Protein AF-A0A316ELN3-F1 (afdb_monomer_lite)

Foldseek 3Di:
DDQDDDPQLVVQAFDFPVPDRPPQWAFDDWDQDPQRWIKTWIAGPVSRFIWIFTGHDPPDGTGIHGDDD

Secondary structure (DSSP, 8-state):
---PPPHHHHHHTTSBTTSPPPTTEEEEEEEE-TTS-EEEEEEETTT--EEEEEE-SSS---EEEE---

Radius of gyration: 11.73 Å; chains: 1; bounding box: 27×22×31 Å

pLDDT: mean 83.33, std 11.89, range [45.75, 93.88]

Structure (mmCIF, N/CA/C/O backbone):
data_AF-A0A316ELN3-F1
#
_entry.id   AF-A0A316ELN3-F1
#
loop_
_atom_site.gro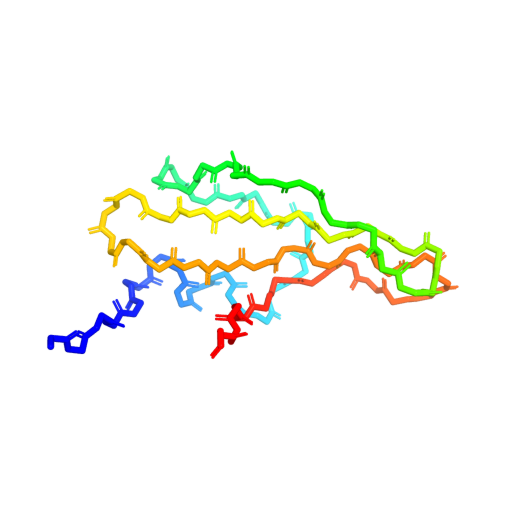up_PDB
_atom_si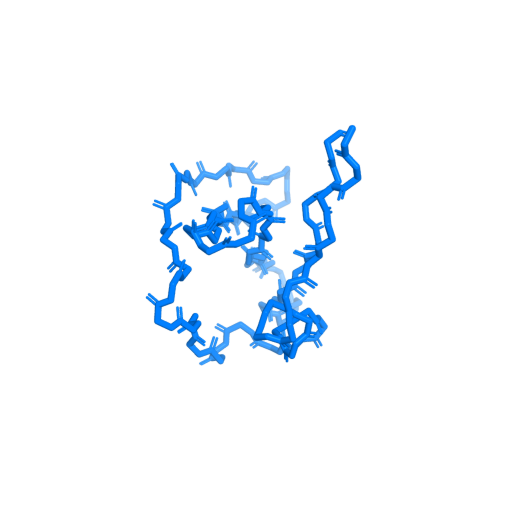te.id
_atom_site.type_symbol
_atom_site.label_atom_id
_atom_site.label_alt_id
_atom_site.label_comp_id
_atom_site.label_asym_id
_atom_site.label_entity_id
_atom_site.label_seq_id
_atom_site.pdbx_PDB_ins_code
_atom_site.Cartn_x
_atom_site.Cartn_y
_atom_site.Cartn_z
_atom_site.occupancy
_atom_site.B_iso_or_equiv
_atom_site.auth_seq_id
_atom_site.auth_comp_id
_atom_site.auth_asym_id
_atom_site.auth_atom_id
_atom_site.pdbx_PDB_model_num
ATOM 1 N N . MET A 1 1 ? -12.771 15.854 9.383 1.00 45.75 1 MET A N 1
ATOM 2 C CA . MET A 1 1 ? -12.098 14.799 10.175 1.00 45.75 1 MET A CA 1
ATOM 3 C C . MET A 1 1 ? -10.781 14.451 9.499 1.00 45.75 1 MET A C 1
ATOM 5 O O . MET A 1 1 ? -10.799 13.794 8.464 1.00 45.75 1 MET A O 1
ATOM 9 N N . SER A 1 2 ? -9.655 14.925 10.029 1.00 56.03 2 SER A N 1
ATOM 10 C CA . SER A 1 2 ? -8.331 14.602 9.488 1.00 56.03 2 SER A CA 1
ATOM 11 C C . SER A 1 2 ? -8.039 13.122 9.732 1.00 56.03 2 SER A C 1
ATOM 13 O O . SER A 1 2 ? -7.874 12.693 10.873 1.00 56.03 2 SER A O 1
ATOM 15 N N . ARG A 1 3 ? -8.036 12.304 8.675 1.00 67.44 3 ARG A N 1
ATOM 16 C CA . ARG A 1 3 ? -7.588 10.912 8.781 1.00 67.44 3 ARG A CA 1
ATOM 17 C C . ARG A 1 3 ? -6.063 10.913 8.772 1.00 67.44 3 ARG A C 1
ATOM 19 O O . ARG A 1 3 ? -5.459 11.132 7.729 1.00 67.44 3 ARG A O 1
ATOM 26 N N . HIS A 1 4 ? -5.451 10.661 9.922 1.00 80.06 4 HIS A N 1
ATOM 27 C CA . HIS A 1 4 ? -4.004 10.491 10.019 1.00 80.06 4 HIS A CA 1
ATOM 28 C C . HIS A 1 4 ? -3.611 9.020 9.801 1.00 80.06 4 HIS A C 1
ATOM 30 O O . HIS A 1 4 ? -4.353 8.119 10.210 1.00 80.06 4 HIS A O 1
ATOM 36 N N . PRO A 1 5 ? -2.467 8.743 9.151 1.00 83.19 5 PRO A N 1
ATOM 37 C CA . PRO A 1 5 ? -1.939 7.388 9.047 1.00 83.19 5 PRO A CA 1
ATOM 38 C C . PRO A 1 5 ? -1.578 6.839 10.426 1.00 83.19 5 PRO A C 1
ATOM 40 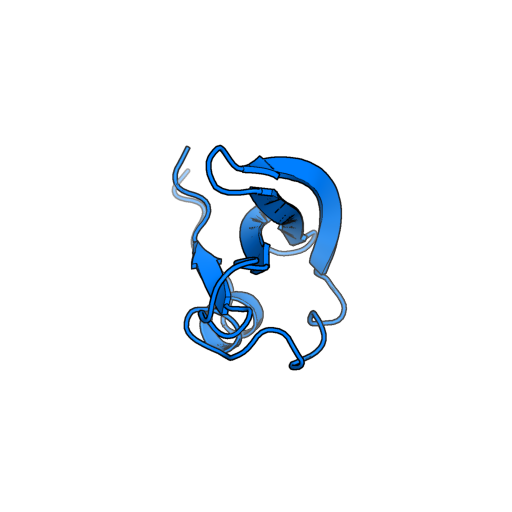O O . PRO A 1 5 ? -1.015 7.542 11.261 1.00 83.19 5 PRO A O 1
ATOM 43 N N . CYS A 1 6 ? -1.892 5.563 10.658 1.00 91.19 6 CYS A 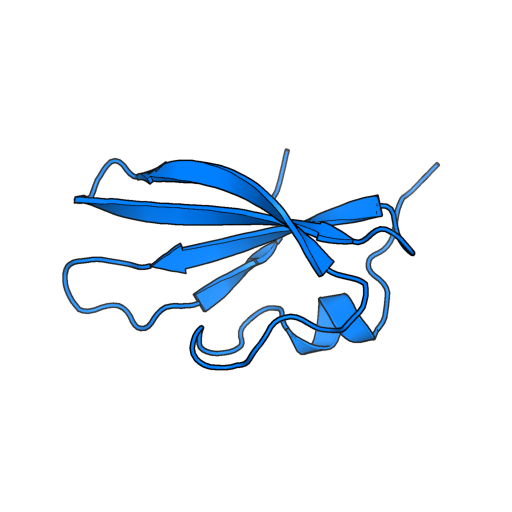N 1
ATOM 44 C CA . CYS A 1 6 ? -1.411 4.873 11.849 1.00 91.19 6 CYS A CA 1
ATOM 45 C C . CYS A 1 6 ? 0.094 4.599 11.735 1.00 91.19 6 CYS A C 1
ATOM 47 O O . CYS A 1 6 ? 0.662 4.600 10.641 1.00 91.19 6 CYS A O 1
ATOM 49 N N . GLU A 1 7 ? 0.729 4.290 12.863 1.00 91.62 7 GLU A N 1
ATOM 50 C CA . GLU A 1 7 ? 2.163 3.992 12.920 1.00 91.62 7 GLU A CA 1
ATOM 51 C C . GLU A 1 7 ? 2.577 2.852 11.980 1.00 91.62 7 GLU A C 1
ATOM 53 O O . GLU A 1 7 ? 3.649 2.904 11.386 1.00 91.62 7 GLU A O 1
ATOM 58 N N . LEU A 1 8 ? 1.717 1.847 11.780 1.00 91.69 8 LEU A N 1
ATOM 59 C CA . LEU A 1 8 ? 1.996 0.745 10.856 1.00 91.69 8 LEU A CA 1
ATOM 60 C C . LEU A 1 8 ? 2.048 1.221 9.396 1.00 91.69 8 LEU A C 1
ATOM 62 O O . LEU A 1 8 ? 2.963 0.843 8.670 1.00 91.69 8 LEU A O 1
ATOM 66 N N . CYS A 1 9 ? 1.115 2.082 8.971 1.00 91.31 9 CYS A N 1
ATOM 67 C CA . CYS A 1 9 ? 1.164 2.692 7.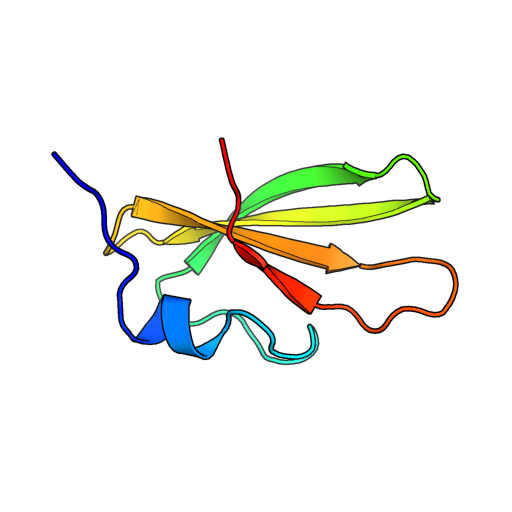640 1.00 91.31 9 CYS A CA 1
ATOM 68 C C . CYS A 1 9 ? 2.394 3.597 7.498 1.00 91.31 9 CYS A C 1
ATOM 70 O O . CYS A 1 9 ? 3.065 3.571 6.471 1.00 91.31 9 CYS A O 1
ATOM 72 N N . MET A 1 10 ? 2.713 4.370 8.542 1.00 90.94 10 MET A N 1
ATOM 73 C CA . MET A 1 10 ? 3.893 5.238 8.571 1.00 90.94 10 MET A CA 1
ATOM 74 C C . MET A 1 10 ? 5.200 4.463 8.408 1.00 90.94 10 MET A C 1
ATOM 76 O O . MET A 1 10 ? 6.079 4.922 7.692 1.00 90.94 10 MET A O 1
ATOM 80 N N . ARG A 1 11 ? 5.310 3.273 9.011 1.00 91.06 11 ARG A N 1
ATOM 81 C CA . ARG A 1 11 ? 6.494 2.406 8.895 1.00 91.06 11 ARG A CA 1
ATOM 82 C C . ARG A 1 11 ? 6.704 1.816 7.501 1.00 91.06 11 ARG A C 1
ATOM 84 O O . ARG A 1 11 ? 7.822 1.389 7.220 1.00 91.06 11 ARG A O 1
ATOM 91 N N . LEU A 1 12 ? 5.656 1.745 6.676 1.00 90.69 12 LEU A N 1
ATOM 92 C CA . LEU A 1 12 ? 5.749 1.256 5.299 1.00 90.69 12 LEU A CA 1
ATOM 93 C C . LEU A 1 12 ? 6.168 2.358 4.330 1.00 90.69 12 LEU A C 1
ATOM 95 O O . LEU A 1 12 ? 6.913 2.082 3.404 1.00 90.69 12 LEU A O 1
ATOM 99 N N . ILE A 1 13 ? 5.727 3.598 4.529 1.00 90.50 13 ILE A N 1
ATOM 100 C CA . ILE A 1 13 ? 6.026 4.692 3.595 1.00 90.50 13 ILE A CA 1
ATOM 101 C C . ILE A 1 13 ? 7.544 4.892 3.461 1.00 90.50 13 ILE A C 1
ATOM 103 O O . ILE A 1 13 ? 8.257 4.986 4.456 1.00 90.50 13 ILE A O 1
ATOM 107 N N . GLY A 1 14 ? 8.027 4.963 2.218 1.00 87.25 14 GLY A N 1
ATOM 108 C CA . GLY A 1 14 ? 9.446 5.087 1.879 1.00 87.25 14 GLY A CA 1
ATOM 109 C C . GLY A 1 14 ? 10.233 3.777 1.959 1.00 87.25 14 GLY A C 1
ATOM 110 O O . GLY A 1 14 ? 11.437 3.779 1.721 1.00 87.25 14 GLY A O 1
ATOM 111 N N . ARG A 1 15 ? 9.589 2.652 2.297 1.00 88.88 15 ARG A N 1
ATOM 112 C CA . ARG A 1 15 ? 10.233 1.334 2.303 1.00 88.88 15 ARG A CA 1
ATOM 113 C C . ARG A 1 15 ? 10.201 0.691 0.916 1.00 88.88 15 ARG A C 1
ATOM 115 O O . ARG A 1 15 ? 9.270 0.947 0.147 1.00 88.88 15 ARG A O 1
ATOM 122 N N . PRO A 1 16 ? 11.170 -0.193 0.630 1.00 86.88 16 PRO A N 1
ATOM 123 C CA . PRO A 1 16 ? 11.151 -1.002 -0.579 1.00 86.88 16 PRO A CA 1
ATOM 124 C C . PRO A 1 16 ? 9.964 -1.978 -0.590 1.00 86.88 16 PRO A C 1
ATOM 126 O O . PRO A 1 16 ? 9.487 -2.422 0.457 1.00 86.88 16 PRO A O 1
ATOM 129 N N . GLY A 1 17 ? 9.487 -2.319 -1.783 1.00 82.12 17 GLY A N 1
ATOM 130 C CA . GLY A 1 17 ? 8.214 -3.000 -2.001 1.00 82.12 17 GLY A CA 1
ATOM 131 C C . GLY A 1 17 ? 8.206 -4.501 -1.752 1.00 82.12 17 GLY A C 1
ATOM 132 O O . GLY A 1 17 ? 7.134 -5.086 -1.644 1.00 82.12 17 GLY A O 1
ATOM 133 N N . HIS A 1 18 ? 9.376 -5.109 -1.538 1.00 79.94 18 HIS A N 1
ATOM 134 C CA . HIS A 1 18 ? 9.467 -6.470 -1.002 1.00 79.94 18 HIS A CA 1
ATOM 135 C C . HIS A 1 18 ? 9.067 -6.547 0.483 1.00 79.94 18 HIS A C 1
ATOM 137 O O . HIS A 1 18 ? 8.882 -7.641 1.014 1.00 79.94 18 HIS A O 1
ATOM 143 N N . VAL A 1 19 ? 8.953 -5.407 1.183 1.00 80.12 19 VAL A N 1
ATOM 144 C CA . VAL A 1 19 ? 8.416 -5.382 2.547 1.00 80.12 19 VAL A CA 1
ATOM 145 C C . VAL A 1 19 ? 6.915 -5.676 2.475 1.00 80.12 19 VAL A C 1
ATOM 147 O O . VAL A 1 19 ? 6.187 -4.912 1.832 1.00 80.12 19 VAL A O 1
ATOM 150 N N . PRO A 1 20 ? 6.431 -6.743 3.137 1.00 82.38 20 PRO A N 1
ATOM 151 C CA . PRO A 1 20 ? 5.033 -7.125 3.055 1.00 82.38 20 PRO A CA 1
ATOM 152 C C . PRO A 1 20 ? 4.125 -6.057 3.685 1.00 82.38 20 PRO A C 1
ATOM 154 O O . PRO A 1 20 ? 4.522 -5.382 4.644 1.00 82.38 20 PRO A O 1
ATOM 157 N N . PRO A 1 21 ? 2.883 -5.918 3.190 1.00 87.25 21 PRO A N 1
ATOM 158 C CA . PRO A 1 21 ? 1.882 -5.079 3.833 1.00 87.25 21 PRO A CA 1
ATOM 159 C C . PRO A 1 21 ? 1.652 -5.517 5.285 1.00 87.25 21 PRO A C 1
ATOM 161 O O . PRO A 1 21 ? 1.724 -6.699 5.622 1.00 87.25 21 PRO A O 1
ATOM 164 N N . HIS A 1 22 ? 1.328 -4.568 6.163 1.00 89.19 22 HIS A N 1
ATOM 165 C CA . HIS A 1 22 ? 0.936 -4.911 7.529 1.00 89.19 22 HIS A CA 1
ATOM 166 C C . HIS A 1 22 ? -0.468 -5.539 7.555 1.00 89.19 22 HIS A C 1
ATOM 168 O O . HIS A 1 22 ? -1.284 -5.267 6.678 1.00 89.19 22 HIS A O 1
ATOM 174 N N . ALA A 1 23 ? -0.812 -6.255 8.629 1.00 91.56 23 ALA A N 1
ATOM 175 C CA . ALA A 1 23 ? -2.044 -7.054 8.735 1.00 91.56 23 ALA A CA 1
ATOM 176 C C . ALA A 1 23 ? -3.357 -6.339 8.342 1.00 91.56 23 ALA A C 1
ATOM 178 O O . ALA A 1 23 ? -4.218 -6.940 7.718 1.00 91.56 23 ALA A O 1
ATOM 179 N N . TYR A 1 24 ? -3.513 -5.051 8.670 1.00 93.69 24 TYR A N 1
ATOM 180 C CA . TYR A 1 24 ? -4.730 -4.281 8.350 1.00 93.69 24 TYR A CA 1
ATOM 181 C C . TYR A 1 24 ? -4.746 -3.638 6.954 1.00 93.69 24 TYR A C 1
ATOM 183 O O . TYR A 1 24 ? -5.600 -2.792 6.694 1.00 93.69 24 TYR A O 1
ATOM 191 N N . LEU A 1 25 ? -3.752 -3.907 6.105 1.00 93.44 25 LEU A N 1
ATOM 192 C CA . LEU A 1 25 ? -3.598 -3.262 4.806 1.00 93.44 25 LEU A CA 1
ATOM 193 C C . LEU A 1 25 ? -4.120 -4.199 3.710 1.00 93.44 25 LEU A C 1
ATOM 195 O O . LEU A 1 25 ? -3.499 -5.214 3.407 1.00 93.44 25 LEU A O 1
ATOM 199 N N . VAL A 1 26 ? -5.250 -3.848 3.099 1.00 93.38 26 VAL A N 1
ATOM 200 C CA . VAL A 1 26 ? -5.926 -4.694 2.104 1.00 93.38 26 VAL A CA 1
ATOM 201 C C . VAL A 1 26 ? -5.782 -4.080 0.718 1.00 93.38 26 VAL A C 1
ATOM 203 O O . VAL A 1 26 ? -5.948 -2.868 0.553 1.00 93.38 26 VAL A O 1
ATOM 206 N N . LYS A 1 27 ? -5.459 -4.900 -0.289 1.00 92.38 27 LYS A N 1
ATOM 207 C CA . LYS A 1 27 ? -5.351 -4.448 -1.682 1.00 92.38 27 LYS A CA 1
ATOM 208 C C . LYS A 1 27 ? -6.731 -4.008 -2.178 1.00 92.38 27 LYS A C 1
ATOM 210 O O . LYS A 1 27 ? -7.676 -4.786 -2.148 1.00 92.38 27 LYS A O 1
ATOM 215 N N . ALA A 1 28 ? -6.836 -2.760 -2.620 1.00 92.44 28 ALA A N 1
ATOM 216 C CA . ALA A 1 28 ? -8.078 -2.139 -3.073 1.00 92.44 28 ALA A CA 1
ATOM 217 C C . ALA A 1 28 ? -8.173 -2.069 -4.603 1.00 92.44 28 ALA A C 1
ATOM 219 O O . ALA A 1 28 ? -9.251 -2.260 -5.154 1.00 92.44 28 ALA A O 1
ATOM 220 N N . ALA A 1 29 ? -7.060 -1.792 -5.288 1.00 91.25 29 ALA A N 1
ATOM 221 C CA . ALA A 1 29 ? -7.020 -1.699 -6.745 1.00 91.25 29 ALA A CA 1
ATOM 222 C C . ALA A 1 29 ? -5.607 -1.948 -7.289 1.00 91.25 29 ALA A C 1
ATOM 224 O O . ALA A 1 29 ? -4.617 -1.872 -6.558 1.00 91.25 29 ALA A O 1
ATOM 225 N N . THR A 1 30 ? -5.516 -2.215 -8.590 1.00 90.19 30 THR A N 1
ATOM 226 C CA . THR A 1 30 ? -4.270 -2.103 -9.356 1.00 90.19 30 THR A CA 1
ATOM 227 C C . THR A 1 30 ? -4.484 -1.039 -10.421 1.00 90.19 30 THR A C 1
ATOM 229 O O . THR A 1 30 ? -5.480 -1.080 -11.136 1.00 90.19 30 THR A O 1
ATOM 232 N N . LEU A 1 31 ? -3.577 -0.076 -10.480 1.00 86.88 31 LEU A N 1
ATOM 233 C CA . LEU A 1 31 ? -3.575 1.049 -11.398 1.00 86.88 31 LEU A CA 1
ATOM 234 C C . LEU A 1 31 ? -2.420 0.838 -12.380 1.00 86.88 31 LEU A C 1
ATOM 236 O O . LEU A 1 31 ? -1.305 0.532 -11.957 1.00 86.88 31 LEU A O 1
ATOM 240 N N . ALA A 1 32 ? -2.679 1.003 -13.673 1.00 82.50 32 ALA A N 1
ATOM 241 C CA . ALA A 1 32 ? -1.609 1.087 -14.659 1.00 82.50 32 ALA A CA 1
ATOM 242 C C . ALA A 1 32 ? -0.884 2.428 -14.487 1.00 82.50 32 ALA A C 1
ATOM 244 O O . ALA A 1 32 ? -1.539 3.461 -14.316 1.00 82.50 32 ALA A O 1
ATOM 245 N N . THR A 1 33 ? 0.448 2.426 -14.507 1.00 75.25 33 THR A N 1
ATOM 246 C CA . THR A 1 33 ? 1.223 3.671 -14.548 1.00 75.25 33 THR A CA 1
ATOM 247 C C . THR A 1 33 ? 1.616 3.982 -15.991 1.00 75.25 33 THR A C 1
ATOM 249 O O . THR A 1 33 ? 1.688 3.092 -16.837 1.00 75.25 33 THR A O 1
ATOM 252 N N . ALA A 1 34 ? 1.846 5.262 -16.296 1.00 70.75 34 ALA A N 1
ATOM 253 C CA . ALA A 1 34 ? 2.190 5.702 -17.651 1.00 70.75 34 ALA A CA 1
ATOM 254 C C . ALA A 1 34 ? 3.529 5.124 -18.158 1.00 70.75 34 ALA A C 1
ATOM 256 O O . ALA A 1 34 ? 3.741 5.046 -19.364 1.00 70.75 34 ALA A O 1
ATOM 257 N N . SER A 1 35 ? 4.408 4.689 -17.250 1.00 64.06 35 SER A N 1
ATOM 258 C CA . SER A 1 35 ? 5.780 4.250 -17.542 1.00 64.06 35 SER A CA 1
ATOM 259 C C . SER A 1 35 ? 5.938 2.723 -17.579 1.00 64.06 35 SER A C 1
ATOM 261 O O . SER A 1 35 ? 6.925 2.201 -17.081 1.00 64.06 35 SER A O 1
ATOM 263 N N . GLN A 1 36 ? 4.950 1.986 -18.102 1.00 63.00 36 GLN A N 1
ATOM 264 C CA . GLN A 1 36 ? 4.918 0.505 -18.124 1.00 63.00 36 GLN A CA 1
ATOM 265 C C . GLN A 1 36 ? 4.925 -0.187 -16.740 1.00 63.00 36 GLN A C 1
ATOM 267 O O . GLN A 1 36 ? 4.895 -1.413 -16.660 1.00 63.00 36 GLN A O 1
ATOM 272 N N . GLY A 1 37 ? 4.913 0.575 -15.645 1.00 74.81 37 GLY A N 1
ATOM 273 C CA . GLY A 1 37 ? 4.837 0.059 -14.283 1.00 74.81 37 GLY A CA 1
ATOM 274 C C . GLY A 1 37 ? 3.407 -0.239 -13.820 1.00 74.81 37 GLY A C 1
ATOM 275 O O . GLY A 1 37 ? 2.407 0.078 -14.472 1.00 74.81 37 GLY A O 1
ATOM 276 N N . SER A 1 38 ? 3.303 -0.832 -12.632 1.00 85.38 38 SER A N 1
ATOM 277 C CA . SER A 1 38 ? 2.028 -1.109 -11.963 1.00 85.38 38 SER A CA 1
ATOM 278 C C . SER A 1 38 ? 2.004 -0.471 -10.582 1.00 85.38 38 SER A C 1
ATOM 280 O O . SER A 1 38 ? 2.954 -0.570 -9.818 1.00 85.38 38 SER A O 1
ATOM 282 N N . ALA A 1 39 ? 0.895 0.166 -10.224 1.00 88.81 39 ALA A N 1
ATOM 283 C CA . ALA A 1 39 ? 0.685 0.728 -8.899 1.00 88.81 39 ALA A CA 1
ATOM 284 C C . ALA A 1 39 ? -0.427 -0.040 -8.179 1.00 88.81 39 ALA A C 1
ATOM 286 O O . ALA A 1 39 ? -1.585 -0.031 -8.590 1.00 88.81 39 ALA A O 1
ATOM 287 N N . HIS A 1 40 ? -0.104 -0.709 -7.079 1.00 91.00 40 HIS A N 1
ATOM 288 C CA . HIS A 1 40 ? -1.088 -1.413 -6.264 1.00 91.00 40 HIS A CA 1
ATOM 289 C C . HIS A 1 40 ? -1.559 -0.509 -5.128 1.00 91.00 40 HIS A C 1
ATOM 291 O O . HIS A 1 40 ? -0.791 -0.147 -4.238 1.00 91.00 40 HIS A O 1
ATOM 297 N N . LEU A 1 41 ? -2.837 -0.140 -5.157 1.00 92.25 41 LEU A N 1
ATOM 298 C CA . LEU A 1 41 ? -3.468 0.658 -4.117 1.00 92.25 41 LEU A CA 1
ATOM 299 C C . LEU A 1 41 ? -3.885 -0.247 -2.964 1.00 92.25 41 LEU A C 1
ATOM 301 O O . LEU A 1 41 ? -4.602 -1.227 -3.165 1.00 92.25 41 LEU A O 1
ATOM 305 N N . TYR A 1 42 ? -3.512 0.134 -1.751 1.00 93.25 42 TYR A N 1
ATOM 306 C CA . TYR A 1 42 ? -3.920 -0.533 -0.528 1.00 93.25 42 TYR A CA 1
ATOM 307 C C . TYR A 1 42 ? -4.661 0.422 0.395 1.00 93.25 42 TYR A C 1
ATOM 309 O O . TYR A 1 42 ? -4.300 1.592 0.526 1.00 93.25 42 TYR A O 1
ATOM 317 N N . ARG A 1 43 ? -5.674 -0.098 1.086 1.00 93.88 43 ARG A N 1
ATOM 318 C CA . ARG A 1 43 ? -6.450 0.633 2.082 1.00 93.88 43 ARG A CA 1
ATOM 319 C C . ARG A 1 43 ? -6.273 -0.009 3.448 1.00 93.88 43 ARG A C 1
ATOM 321 O O . ARG A 1 43 ? -6.484 -1.205 3.614 1.00 93.88 43 ARG A O 1
ATOM 328 N N . CYS A 1 44 ? -5.917 0.803 4.437 1.00 93.44 44 CYS A N 1
ATOM 329 C CA . CYS A 1 44 ? -5.848 0.357 5.819 1.00 93.44 44 CYS A CA 1
ATOM 330 C C . CYS A 1 44 ? -7.253 0.301 6.422 1.00 93.44 44 CYS A C 1
ATOM 332 O O . CYS A 1 44 ? -7.942 1.319 6.478 1.00 93.44 44 CYS A O 1
ATOM 334 N N . GLU A 1 45 ? -7.687 -0.846 6.924 1.00 93.62 45 GLU A N 1
ATOM 335 C CA . GLU A 1 45 ? -9.009 -0.973 7.545 1.00 93.62 45 GLU A CA 1
ATOM 336 C C . GLU A 1 45 ? -9.094 -0.233 8.885 1.00 93.62 45 GLU A C 1
ATOM 338 O O . GLU A 1 45 ? -10.150 0.296 9.228 1.00 93.62 45 GLU A O 1
ATOM 343 N N . ARG A 1 46 ? -7.957 -0.081 9.581 1.00 91.94 46 ARG A N 1
ATOM 344 C CA . ARG A 1 46 ? -7.861 0.589 10.886 1.00 91.94 46 ARG A CA 1
ATOM 345 C C . ARG A 1 46 ? -7.913 2.117 10.795 1.00 91.94 46 ARG A C 1
ATOM 347 O O . ARG A 1 46 ? -8.708 2.743 11.482 1.00 91.94 46 ARG A O 1
ATOM 354 N N . CYS A 1 47 ? -7.058 2.739 9.976 1.00 91.31 47 CYS A N 1
ATOM 355 C CA . CYS A 1 47 ? -6.987 4.209 9.864 1.00 91.31 47 CYS A CA 1
ATOM 356 C C . CYS A 1 47 ? -7.657 4.764 8.597 1.00 91.31 47 CYS A C 1
ATOM 358 O O . CYS A 1 47 ? -7.726 5.979 8.404 1.00 91.31 47 CYS A O 1
ATOM 360 N N . ARG A 1 48 ? -8.160 3.881 7.722 1.00 90.94 48 ARG A N 1
ATOM 361 C CA . ARG A 1 48 ? -8.851 4.208 6.463 1.00 90.94 48 ARG A CA 1
ATOM 362 C C . ARG A 1 48 ? -8.009 5.000 5.458 1.00 90.94 48 ARG A C 1
ATOM 364 O O . ARG A 1 48 ? -8.570 5.461 4.462 1.00 90.94 48 ARG A O 1
ATOM 371 N N . GLN A 1 49 ? -6.704 5.135 5.702 1.00 90.25 49 GLN A N 1
ATOM 372 C CA . GLN A 1 49 ? -5.741 5.717 4.772 1.00 90.25 49 GLN A CA 1
ATOM 373 C C . GLN A 1 49 ? -5.474 4.790 3.597 1.00 90.25 49 GLN A C 1
ATOM 375 O O . GLN A 1 49 ? -5.544 3.565 3.732 1.00 90.25 49 GLN A O 1
ATOM 380 N N . ALA A 1 50 ? -5.141 5.404 2.468 1.00 92.06 50 ALA A N 1
ATOM 381 C CA . ALA A 1 50 ? -4.669 4.712 1.291 1.00 92.06 50 ALA A CA 1
ATOM 382 C C . ALA A 1 50 ? -3.158 4.929 1.131 1.00 92.06 50 ALA A C 1
ATOM 384 O O . ALA A 1 50 ? -2.656 6.045 1.280 1.00 92.06 50 ALA A O 1
ATOM 385 N N . ILE A 1 51 ? -2.437 3.855 0.838 1.00 92.00 51 ILE A N 1
ATOM 386 C CA . ILE A 1 51 ? -1.032 3.899 0.428 1.00 92.00 51 ILE A CA 1
ATOM 387 C C . ILE A 1 51 ? -0.884 3.080 -0.845 1.00 92.00 51 ILE A C 1
ATOM 389 O O . ILE A 1 51 ? -1.693 2.195 -1.120 1.00 92.00 51 ILE A O 1
ATOM 393 N N . VAL A 1 52 ? 0.132 3.389 -1.633 1.00 92.12 52 VAL A N 1
ATOM 394 C CA . VAL A 1 52 ? 0.360 2.754 -2.925 1.00 92.12 52 VAL A CA 1
ATOM 395 C C . VAL A 1 52 ? 1.723 2.087 -2.930 1.00 92.12 52 VAL A C 1
ATOM 397 O O . VAL A 1 52 ? 2.700 2.666 -2.459 1.00 92.12 52 VAL A O 1
ATOM 400 N N . LEU A 1 53 ? 1.778 0.868 -3.448 1.00 91.38 53 LEU A N 1
ATOM 401 C CA . LEU A 1 53 ? 3.017 0.216 -3.830 1.00 91.38 53 LEU A CA 1
ATOM 402 C C . LEU A 1 53 ? 3.224 0.478 -5.317 1.00 91.38 53 LEU A C 1
ATOM 404 O O . LEU A 1 53 ? 2.456 -0.023 -6.136 1.00 91.38 53 LEU A O 1
ATOM 408 N N . VAL A 1 54 ? 4.203 1.310 -5.652 1.00 88.50 54 VAL A N 1
ATOM 409 C CA . VAL A 1 54 ? 4.562 1.589 -7.044 1.00 88.50 54 VAL A CA 1
ATOM 410 C C . VAL A 1 54 ? 5.641 0.599 -7.440 1.00 88.50 54 VAL A C 1
ATOM 412 O O . VAL A 1 54 ? 6.724 0.664 -6.866 1.00 88.50 54 VAL A O 1
ATOM 415 N N . ALA A 1 55 ? 5.326 -0.292 -8.375 1.00 81.25 55 ALA A N 1
ATOM 416 C CA . ALA A 1 55 ? 6.294 -1.113 -9.081 1.00 81.25 55 ALA A CA 1
ATOM 417 C C . ALA A 1 55 ? 6.720 -0.356 -10.339 1.00 81.25 55 ALA A C 1
ATOM 419 O O . ALA A 1 55 ? 5.921 -0.177 -11.267 1.00 81.25 55 ALA A O 1
ATOM 420 N N . ASP A 1 56 ? 7.932 0.188 -10.307 1.00 71.88 56 ASP A N 1
ATOM 421 C CA . ASP A 1 56 ? 8.513 0.905 -11.435 1.00 71.88 56 ASP A CA 1
ATOM 422 C C . ASP A 1 56 ? 9.196 -0.118 -12.349 1.00 71.88 56 ASP A C 1
ATOM 424 O O . ASP A 1 56 ? 9.915 -0.994 -11.876 1.00 71.88 56 ASP A O 1
ATOM 428 N N . GLY A 1 57 ? 8.877 -0.086 -13.642 1.00 59.38 57 GLY A N 1
ATOM 429 C CA . GLY A 1 57 ? 9.256 -1.157 -14.565 1.00 59.38 57 GLY A CA 1
ATOM 430 C C . GLY A 1 57 ? 10.682 -1.063 -15.107 1.00 59.38 57 GLY A C 1
ATOM 431 O O . GLY A 1 57 ? 11.136 -2.037 -15.698 1.00 59.38 57 GLY A O 1
ATOM 432 N N . ASP A 1 58 ? 11.360 0.080 -14.948 1.00 55.38 58 ASP A N 1
ATOM 433 C CA . ASP A 1 58 ? 12.532 0.400 -15.777 1.00 55.38 58 ASP A CA 1
ATOM 434 C C . ASP A 1 58 ? 13.876 0.309 -15.034 1.00 55.38 58 ASP A C 1
ATOM 436 O O . ASP A 1 58 ? 14.847 -0.147 -15.617 1.00 55.38 58 ASP A O 1
ATOM 440 N N . ASP A 1 59 ? 13.935 0.670 -13.748 1.00 57.16 59 ASP A N 1
ATOM 441 C CA . ASP A 1 59 ? 15.134 0.510 -12.885 1.00 57.16 59 ASP A CA 1
ATOM 442 C C . ASP A 1 59 ? 14.849 0.899 -11.412 1.00 57.16 59 ASP A C 1
ATOM 444 O O . ASP A 1 59 ? 15.684 0.763 -10.515 1.00 57.16 59 ASP A O 1
ATOM 448 N N . GLY A 1 60 ? 13.652 1.427 -11.127 1.00 59.75 60 GLY A N 1
ATOM 449 C CA . GLY A 1 60 ? 13.252 1.852 -9.794 1.00 59.75 60 GLY A CA 1
ATOM 450 C C . GLY A 1 60 ? 12.792 0.682 -8.931 1.00 59.75 60 GLY A C 1
ATOM 451 O O . GLY A 1 60 ? 11.812 0.012 -9.239 1.00 59.75 60 GLY A O 1
ATOM 452 N N . HIS A 1 61 ? 13.441 0.472 -7.785 1.00 71.12 61 HIS A N 1
ATOM 453 C CA . HIS A 1 61 ? 12.919 -0.450 -6.779 1.00 71.12 61 HIS A CA 1
ATOM 454 C C . HIS A 1 61 ? 11.472 -0.102 -6.422 1.00 71.12 61 HIS A C 1
ATOM 456 O O . HIS A 1 61 ? 11.165 1.069 -6.151 1.00 71.12 61 HIS A O 1
ATOM 462 N N . ASP A 1 62 ? 10.628 -1.134 -6.337 1.00 84.69 62 ASP A N 1
ATOM 463 C CA . ASP A 1 62 ? 9.272 -1.021 -5.819 1.00 84.69 62 ASP A CA 1
ATOM 464 C C . ASP A 1 62 ? 9.279 -0.210 -4.524 1.00 84.69 62 ASP A C 1
ATOM 466 O O . ASP A 1 62 ? 10.102 -0.456 -3.638 1.00 84.69 62 ASP A O 1
ATOM 470 N N . GLN A 1 63 ? 8.374 0.755 -4.387 1.00 88.56 63 GLN A N 1
ATOM 471 C CA . GLN A 1 63 ? 8.349 1.626 -3.214 1.00 88.56 63 GLN A CA 1
ATOM 472 C C . GLN A 1 63 ? 6.937 1.902 -2.723 1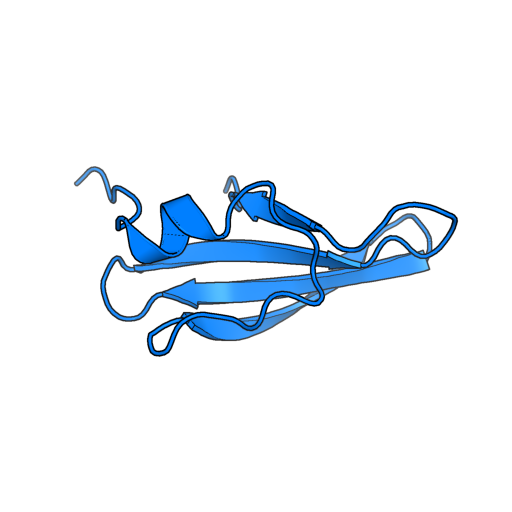.00 88.56 63 GLN A C 1
ATOM 474 O O . GLN A 1 63 ? 6.018 2.215 -3.484 1.00 88.56 63 GLN A O 1
ATOM 479 N N . TRP A 1 64 ? 6.800 1.862 -1.402 1.00 91.56 64 TRP A N 1
ATOM 480 C CA . TRP A 1 64 ? 5.593 2.259 -0.696 1.00 91.56 64 TRP A CA 1
ATOM 481 C C . TRP A 1 64 ? 5.514 3.784 -0.589 1.00 91.56 64 TRP A C 1
ATOM 483 O O . TRP A 1 64 ? 6.378 4.429 0.006 1.00 91.56 64 TRP A O 1
ATOM 493 N N . LYS A 1 65 ? 4.448 4.384 -1.116 1.00 89.94 65 LYS A N 1
ATOM 494 C CA . LYS A 1 65 ? 4.216 5.835 -1.101 1.00 89.94 65 LYS A CA 1
ATOM 495 C C . LYS A 1 65 ? 2.848 6.161 -0.513 1.00 89.94 65 LYS A C 1
ATOM 497 O O . LYS A 1 65 ? 1.924 5.345 -0.525 1.00 89.94 65 LYS A O 1
ATOM 502 N N . ARG A 1 66 ? 2.700 7.382 0.008 1.00 89.31 66 ARG A N 1
ATOM 503 C CA . ARG A 1 66 ? 1.375 7.904 0.366 1.00 89.31 66 ARG A CA 1
ATOM 504 C C . ARG A 1 66 ? 0.550 8.064 -0.902 1.00 89.31 66 ARG A C 1
ATOM 506 O O . ARG A 1 66 ? 1.050 8.599 -1.887 1.00 89.31 66 ARG A O 1
ATOM 513 N N . PHE A 1 67 ? -0.704 7.634 -0.853 1.00 84.94 67 PHE A N 1
ATOM 514 C CA . PHE A 1 67 ? -1.652 7.973 -1.900 1.00 84.94 67 PHE A CA 1
ATOM 515 C C . PHE A 1 67 ? -2.219 9.360 -1.584 1.00 84.94 67 PHE A C 1
ATOM 517 O O . PHE A 1 67 ? -2.936 9.527 -0.597 1.00 84.94 67 PHE A O 1
ATOM 524 N N . LEU A 1 68 ? -1.820 10.362 -2.366 1.00 74.31 68 LEU A N 1
ATOM 525 C CA . LEU A 1 68 ? -2.390 11.705 -2.301 1.00 74.31 68 LEU A CA 1
ATOM 526 C C . LEU A 1 68 ? -3.594 11.723 -3.245 1.00 74.31 68 LEU A C 1
ATOM 528 O O . LEU A 1 68 ? -3.443 11.404 -4.422 1.00 74.31 68 LEU A O 1
ATOM 532 N N . THR A 1 69 ? -4.777 11.999 -2.696 1.00 57.31 69 THR A N 1
ATOM 533 C CA . THR A 1 69 ? -6.029 12.137 -3.454 1.00 57.31 69 THR A CA 1
ATOM 534 C C . THR A 1 69 ? -6.212 13.570 -3.904 1.00 57.31 69 THR A C 1
ATOM 536 O O . THR A 1 69 ? -5.967 14.443 -3.037 1.00 57.31 69 THR A O 1
#

Organism: NCBI:txid942865

Sequence (69 aa):
MSRHPCELCMRLIGRPGHVPPHAYLVKAATLATASQGSAHLYRCERCRQAIVLVADGDDGHDQWKRFLT